Protein AF-A0A0N7LVC6-F1 (afdb_monomer_lite)

Radius of gyration: 15.56 Å; chains: 1; bounding box: 38×40×44 Å

Secondary structure (DSSP, 8-state):
-EEEE-HHHHHT-HHHHHHHHHHHTSPPP--TTS-PEEEEEE-TTS-EEEEEEEEE-TTSTTEEEEEEEEE-SS--TTHHHHHHHHHHHHHHHHT--EEEEE--HHHHHHHHHTT---EEE--TTSPPEEEE---HHHHHHHHHHHT--HHHHHHHHHHHSTTTTS-TT-TTHHHH----

Organism: Thalassovita gelatinovora (NCBI:txid53501)

Sequence (180 aa):
MLRYLSTEQLHRSPYLRDSMEQDTGAPLDPRGGDDPLYLLWQRGDGRHGGSMRFLPLSGCLPVWQCSRFCLSPDPDPLVAAALFLGAAEIFDRFRLHHFRCCCDARFTRLCIGIGARPHLQTCKGATDTASLVPNATVKARAARLARLTLGQSAMWFERAFPGCSDRKETQIHMFTKQRP

pLDDT: mean 80.71, std 17.28, range [29.03, 97.69]

Foldseek 3Di:
DKAKDWPVRVVVLVQAQVLLCVQLVHHDDPDPDFTKIKIFDQDPVRYTQWIKIWTCDPPDPPEIAIESTTGGPDHDQLRLLVSQLLVLVCCVLSVRAWYKYQDDPVNVVSCVVLVWDWPWDDDVPGGTITITDDDPSSNVSSCVSNVHDNVVSVVNVCVNVPPSPDDPPCDVVVGVDDDD

Structure (mmCIF,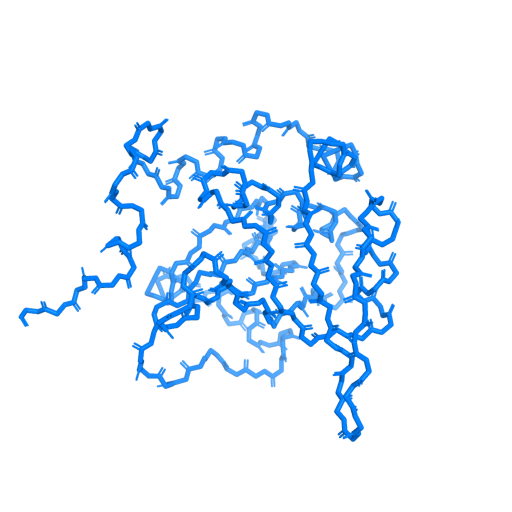 N/CA/C/O backbone):
data_AF-A0A0N7LVC6-F1
#
_entry.id   AF-A0A0N7LVC6-F1
#
loop_
_atom_site.group_PDB
_atom_site.id
_atom_site.type_symbol
_atom_site.label_atom_id
_atom_site.label_alt_id
_atom_site.label_comp_id
_atom_site.label_asym_id
_atom_site.label_entity_id
_atom_site.label_seq_id
_atom_site.pdbx_PDB_ins_code
_atom_site.Cartn_x
_atom_site.Cartn_y
_atom_site.Cartn_z
_atom_site.occupancy
_atom_site.B_iso_or_equiv
_atom_site.auth_seq_id
_atom_site.auth_comp_id
_atom_site.auth_asym_id
_atom_site.auth_atom_id
_atom_site.pdbx_PDB_model_num
ATOM 1 N N . MET A 1 1 ? 2.211 -10.132 1.151 1.00 94.81 1 MET A N 1
ATOM 2 C CA . MET A 1 1 ? 0.768 -9.964 1.442 1.00 94.81 1 MET A CA 1
ATOM 3 C C . MET A 1 1 ? 0.475 -8.528 1.830 1.00 94.81 1 MET A C 1
ATOM 5 O O . MET A 1 1 ? 1.363 -7.876 2.374 1.00 94.81 1 MET A O 1
ATOM 9 N N . LEU A 1 2 ? -0.753 -8.056 1.594 1.00 97.06 2 LEU A N 1
ATOM 10 C CA . LEU A 1 2 ? -1.165 -6.730 2.055 1.00 97.06 2 LEU A CA 1
ATOM 11 C C . LEU A 1 2 ? -1.412 -6.714 3.568 1.00 97.06 2 LEU A C 1
ATOM 13 O O . LEU A 1 2 ? -1.945 -7.664 4.151 1.00 97.06 2 LEU A O 1
ATOM 17 N N . ARG A 1 3 ? -1.009 -5.612 4.194 1.00 96.75 3 ARG A N 1
ATOM 18 C CA . ARG A 1 3 ? -1.259 -5.277 5.593 1.00 96.75 3 ARG A CA 1
ATOM 19 C C . ARG A 1 3 ? -1.773 -3.844 5.662 1.00 96.75 3 ARG A C 1
ATOM 21 O O . ARG A 1 3 ? -1.247 -2.971 4.983 1.00 96.75 3 ARG A O 1
ATOM 28 N N . TYR A 1 4 ? -2.771 -3.636 6.506 1.00 94.62 4 TYR A N 1
ATOM 29 C CA . TYR A 1 4 ? -3.315 -2.333 6.859 1.00 94.62 4 TYR A CA 1
ATOM 30 C C . TYR A 1 4 ? -3.043 -2.167 8.349 1.00 94.62 4 TYR A C 1
ATOM 32 O O . TYR A 1 4 ? -3.525 -2.989 9.127 1.00 94.62 4 TYR A O 1
ATOM 40 N N . LEU A 1 5 ? -2.190 -1.219 8.728 1.00 91.62 5 LEU A N 1
ATOM 41 C CA . LEU A 1 5 ? -1.720 -1.069 10.105 1.00 91.62 5 LEU A CA 1
ATOM 42 C C . LEU A 1 5 ? -1.823 0.387 10.550 1.00 91.62 5 LEU A C 1
ATOM 44 O O . LEU A 1 5 ? -1.420 1.281 9.808 1.00 91.62 5 LEU A O 1
ATOM 48 N N . SER A 1 6 ? -2.311 0.611 11.768 1.00 87.56 6 SER A N 1
ATOM 49 C CA . SER A 1 6 ? -2.079 1.876 12.471 1.00 87.56 6 SER A CA 1
ATOM 50 C C . SER A 1 6 ? -0.609 2.004 12.874 1.00 87.56 6 SER A C 1
ATOM 52 O O . SER A 1 6 ? 0.150 1.023 12.856 1.00 87.56 6 SER A O 1
ATOM 54 N N . THR A 1 7 ? -0.204 3.203 13.294 1.00 85.38 7 THR A N 1
ATOM 55 C CA . THR A 1 7 ? 1.143 3.435 13.842 1.00 85.38 7 THR A CA 1
ATOM 56 C C . THR A 1 7 ? 1.441 2.474 14.995 1.00 85.38 7 THR A C 1
ATOM 58 O O . THR A 1 7 ? 2.486 1.823 15.016 1.00 85.38 7 THR A O 1
ATOM 61 N N . GLU A 1 8 ? 0.492 2.301 15.918 1.00 85.19 8 GLU A N 1
ATOM 62 C CA . GLU A 1 8 ? 0.643 1.402 17.065 1.00 85.19 8 GLU A CA 1
ATOM 63 C C . GLU A 1 8 ? 0.837 -0.063 16.637 1.00 85.19 8 GLU A C 1
ATOM 65 O O . GLU A 1 8 ? 1.739 -0.753 17.118 1.00 85.19 8 GLU A O 1
ATOM 70 N N . GLN A 1 9 ? 0.025 -0.553 15.697 1.00 89.19 9 GLN A N 1
ATOM 71 C CA . GLN A 1 9 ? 0.137 -1.929 15.204 1.00 89.19 9 GLN A CA 1
ATOM 72 C C . GLN A 1 9 ? 1.461 -2.175 14.472 1.00 89.19 9 GLN A C 1
ATOM 74 O O . GLN A 1 9 ? 2.024 -3.272 14.556 1.00 89.19 9 GLN A O 1
ATOM 79 N N . LEU A 1 10 ? 1.973 -1.162 13.771 1.00 89.88 10 LEU A N 1
ATOM 80 C CA . LEU A 1 10 ? 3.270 -1.228 13.113 1.00 89.88 10 LEU A CA 1
ATOM 81 C C . LEU A 1 10 ? 4.420 -1.244 14.134 1.00 89.88 10 LEU A C 1
ATOM 83 O O . LEU A 1 10 ? 5.346 -2.038 13.976 1.00 89.88 10 LEU A O 1
ATOM 87 N N . HIS A 1 11 ? 4.326 -0.484 15.232 1.00 88.88 11 HIS A N 1
ATOM 88 C CA . HIS A 1 11 ? 5.284 -0.554 16.347 1.00 88.88 11 HIS A CA 1
ATOM 89 C C . HIS A 1 11 ? 5.349 -1.934 17.010 1.00 88.88 11 HIS A C 1
ATOM 91 O O . HIS A 1 11 ? 6.424 -2.365 17.424 1.00 88.88 11 HIS A O 1
ATOM 97 N N . ARG A 1 12 ? 4.231 -2.668 17.055 1.00 91.38 12 ARG A N 1
ATOM 98 C CA . ARG A 1 12 ? 4.195 -4.064 17.534 1.00 91.38 12 ARG A CA 1
ATOM 99 C C . ARG A 1 12 ? 4.863 -5.058 16.570 1.00 91.38 12 ARG A C 1
ATOM 101 O O . ARG A 1 12 ? 5.004 -6.229 16.906 1.00 91.38 12 ARG A O 1
ATOM 108 N N . SER A 1 13 ? 5.273 -4.609 15.382 1.00 92.69 13 SER A N 1
ATOM 109 C CA . SER A 1 13 ? 5.940 -5.410 14.348 1.00 92.69 13 SER A CA 1
ATOM 110 C C . SER A 1 13 ? 7.323 -4.821 14.008 1.00 92.69 13 SER A C 1
ATOM 112 O O . SER A 1 13 ? 7.527 -4.379 12.874 1.00 92.69 13 SER A O 1
ATOM 114 N N . PRO A 1 14 ? 8.286 -4.808 14.955 1.00 92.25 14 PRO A N 1
ATOM 115 C CA . PRO A 1 14 ? 9.532 -4.045 14.827 1.00 92.25 14 PRO A CA 1
ATOM 116 C C . PRO A 1 14 ? 10.3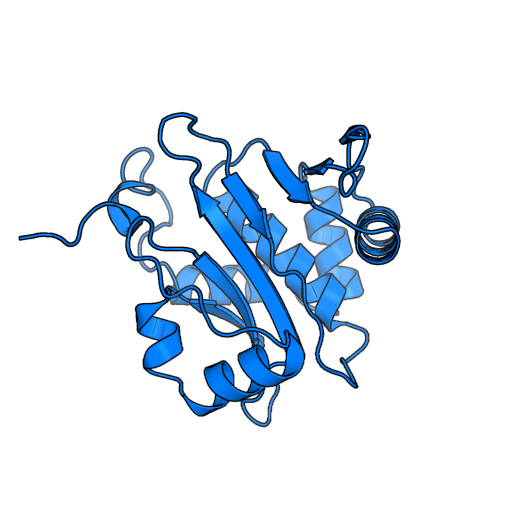40 -4.433 13.588 1.00 92.25 14 PRO A C 1
ATOM 118 O O . PRO A 1 14 ? 10.782 -3.563 12.856 1.00 92.25 14 PRO A O 1
ATOM 121 N N . TYR A 1 15 ? 10.418 -5.724 13.257 1.00 94.50 15 TYR A N 1
ATOM 122 C CA . TYR A 1 15 ? 11.143 -6.179 12.068 1.00 94.50 15 TYR A CA 1
ATOM 123 C C . TYR A 1 15 ? 10.605 -5.581 10.753 1.00 94.50 15 TYR A C 1
ATOM 125 O O . TYR A 1 15 ? 11.371 -5.139 9.897 1.00 94.50 15 TYR A O 1
ATOM 133 N N . LEU A 1 16 ? 9.277 -5.524 10.603 1.00 95.25 16 LEU A N 1
ATOM 134 C CA . LEU A 1 16 ? 8.634 -4.924 9.433 1.00 95.25 16 LEU A CA 1
ATOM 135 C C . LEU A 1 16 ? 8.834 -3.405 9.426 1.00 95.25 16 LEU A C 1
ATOM 137 O O . LEU A 1 16 ? 9.216 -2.849 8.397 1.00 95.25 16 LEU A O 1
ATOM 141 N N . ARG A 1 17 ? 8.603 -2.754 10.572 1.00 94.00 17 ARG A N 1
ATOM 142 C CA . ARG A 1 17 ? 8.795 -1.311 10.746 1.00 94.00 17 ARG A CA 1
ATOM 143 C C . ARG A 1 17 ? 10.213 -0.893 10.370 1.00 94.00 17 ARG A C 1
ATOM 145 O O . ARG A 1 17 ? 10.368 -0.032 9.515 1.00 94.00 17 ARG A O 1
ATOM 152 N N . ASP A 1 18 ? 11.216 -1.520 10.971 1.00 94.31 18 ASP A N 1
ATOM 153 C CA . ASP A 1 18 ? 12.618 -1.124 10.829 1.00 94.31 18 ASP A CA 1
ATOM 154 C C . ASP A 1 18 ? 13.070 -1.276 9.372 1.00 94.31 18 ASP A C 1
ATOM 156 O O . ASP A 1 18 ? 13.701 -0.380 8.816 1.00 94.31 18 ASP A O 1
ATOM 160 N N . SER A 1 19 ? 12.653 -2.360 8.703 1.00 95.56 19 SER A N 1
ATOM 161 C CA . SER A 1 19 ? 12.920 -2.533 7.269 1.00 95.56 19 SER A CA 1
ATOM 162 C C . SER A 1 19 ? 12.245 -1.463 6.400 1.00 95.56 19 SER A C 1
ATOM 164 O O . SER A 1 19 ? 12.840 -0.991 5.438 1.00 95.56 19 SER A O 1
ATOM 166 N N . MET A 1 20 ? 11.032 -1.022 6.748 1.00 94.56 20 MET A N 1
ATOM 167 C CA . MET A 1 20 ? 10.364 0.067 6.033 1.00 94.56 20 MET A CA 1
ATOM 168 C C . MET A 1 20 ? 11.050 1.416 6.276 1.00 94.56 20 MET A C 1
ATOM 170 O O . MET A 1 20 ? 11.202 2.201 5.343 1.00 94.56 20 MET A O 1
ATOM 174 N N . GLU A 1 21 ? 11.441 1.724 7.511 1.00 92.81 21 GLU A N 1
ATOM 175 C CA . GLU A 1 21 ? 12.144 2.971 7.835 1.00 92.81 21 GLU A CA 1
ATOM 176 C C . GLU A 1 21 ? 13.489 3.049 7.111 1.00 92.81 21 GLU A C 1
ATOM 178 O O . GLU A 1 21 ? 13.818 4.091 6.543 1.00 92.81 21 GLU A O 1
ATOM 183 N N . GLN A 1 22 ? 14.210 1.927 7.041 1.00 93.25 22 GLN A N 1
ATOM 184 C CA . GLN A 1 22 ? 15.426 1.805 6.245 1.00 93.25 22 GLN A CA 1
ATOM 185 C C . GLN A 1 22 ? 15.162 2.086 4.758 1.00 93.25 22 GLN A C 1
ATOM 187 O O . GLN A 1 22 ? 15.866 2.896 4.158 1.00 93.25 22 GLN A O 1
ATOM 192 N N . ASP A 1 23 ? 14.137 1.462 4.170 1.00 93.12 23 ASP A N 1
ATOM 193 C CA . ASP A 1 23 ? 13.813 1.624 2.747 1.00 93.12 23 ASP A CA 1
ATOM 194 C C . ASP A 1 23 ? 13.310 3.037 2.409 1.00 93.12 23 ASP A C 1
ATOM 196 O O . ASP A 1 23 ? 13.598 3.583 1.343 1.00 93.12 23 ASP A O 1
ATOM 200 N N . THR A 1 24 ? 12.543 3.645 3.316 1.00 86.31 24 THR A N 1
ATOM 201 C CA . THR A 1 24 ? 12.007 5.005 3.147 1.00 86.31 24 THR A CA 1
ATOM 202 C C . THR A 1 24 ? 13.034 6.092 3.454 1.00 86.31 24 THR A C 1
ATOM 204 O O . THR A 1 24 ? 12.815 7.243 3.073 1.00 86.31 24 THR A O 1
ATOM 207 N N . GLY A 1 25 ? 14.125 5.756 4.150 1.00 84.38 25 GLY A N 1
ATOM 208 C CA . GLY A 1 25 ? 15.168 6.691 4.569 1.00 84.38 25 GLY A CA 1
ATOM 209 C C . GLY A 1 25 ? 14.710 7.719 5.608 1.00 84.38 25 GLY A C 1
ATOM 210 O O . GLY A 1 25 ? 15.385 8.727 5.806 1.00 84.38 25 GLY A O 1
ATOM 211 N N . ALA A 1 26 ? 13.556 7.515 6.247 1.00 77.44 26 ALA A N 1
ATOM 212 C CA . ALA A 1 26 ? 13.034 8.437 7.246 1.00 77.44 26 ALA A CA 1
ATOM 213 C C . ALA A 1 26 ? 12.164 7.700 8.268 1.00 77.44 26 ALA A C 1
ATOM 215 O O . ALA A 1 26 ? 11.291 6.928 7.858 1.00 77.44 26 ALA A O 1
ATOM 216 N N . PRO A 1 27 ? 12.321 7.997 9.572 1.00 79.25 27 PRO A N 1
ATOM 217 C CA . PRO A 1 27 ? 11.552 7.337 10.613 1.00 79.25 27 PRO A CA 1
ATOM 218 C C . PRO A 1 27 ? 10.050 7.563 10.423 1.00 79.25 27 PRO A C 1
ATOM 220 O O . PRO A 1 27 ? 9.606 8.513 9.747 1.00 79.25 27 PRO A O 1
ATOM 223 N N . LEU A 1 28 ? 9.270 6.678 11.041 1.00 74.94 28 LEU A N 1
ATOM 224 C CA . LEU A 1 28 ? 7.860 6.921 11.288 1.00 74.94 28 LEU A CA 1
ATOM 225 C C . LEU A 1 28 ? 7.687 8.279 11.976 1.00 74.94 28 LEU A C 1
ATOM 227 O O . LEU A 1 28 ? 8.511 8.701 12.784 1.00 74.94 28 LEU A O 1
ATOM 231 N N . ASP A 1 29 ? 6.642 8.998 11.580 1.00 67.00 29 ASP A N 1
ATOM 232 C CA . ASP A 1 29 ? 6.428 10.380 11.995 1.00 67.00 29 ASP A CA 1
ATOM 233 C C . ASP A 1 29 ? 6.296 10.465 13.527 1.00 67.00 29 ASP A C 1
ATOM 235 O O . ASP A 1 29 ? 5.385 9.848 14.080 1.00 67.00 29 ASP A O 1
ATOM 239 N N . PRO A 1 30 ? 7.171 11.204 14.233 1.00 51.69 30 PRO A N 1
ATOM 240 C CA . PRO A 1 30 ? 7.097 11.326 15.687 1.00 51.69 30 PRO A CA 1
ATOM 241 C C . PRO A 1 30 ? 5.986 12.280 16.149 1.00 51.69 30 PRO A C 1
ATOM 243 O O . PRO A 1 30 ? 5.751 12.413 17.351 1.00 51.69 30 PRO A O 1
ATOM 246 N N . ARG A 1 31 ? 5.318 12.998 15.233 1.00 45.78 31 ARG A N 1
ATOM 247 C CA . ARG A 1 31 ? 4.307 13.993 15.606 1.00 45.78 31 ARG A CA 1
ATOM 248 C C . ARG A 1 31 ? 2.968 13.319 15.884 1.00 45.78 31 ARG A C 1
ATOM 250 O O . ARG A 1 31 ? 2.194 13.035 14.976 1.00 45.78 31 ARG A O 1
ATOM 257 N N . GLY A 1 32 ? 2.699 13.117 17.171 1.00 51.31 32 GLY A N 1
ATOM 258 C CA . GLY A 1 32 ? 1.373 12.794 17.684 1.00 51.31 32 GLY A CA 1
ATOM 259 C C . GLY A 1 32 ? 0.377 13.895 17.322 1.00 51.31 32 GLY A C 1
ATOM 260 O O . GLY A 1 32 ? 0.547 15.052 17.704 1.00 51.31 32 GLY A O 1
ATOM 261 N N . GLY A 1 33 ? -0.651 13.536 16.564 1.00 59.44 33 GLY A N 1
ATOM 262 C CA . GLY A 1 33 ? -1.721 14.449 16.172 1.00 59.44 33 GLY A CA 1
ATOM 263 C C . GLY A 1 33 ? -2.863 13.697 15.508 1.00 59.44 33 GLY A C 1
ATOM 264 O O . GLY A 1 33 ? -3.981 13.744 16.010 1.00 59.44 33 GLY A O 1
ATOM 265 N N . ASP A 1 34 ? -2.536 12.914 14.477 1.00 63.59 34 ASP A N 1
ATOM 266 C CA . ASP A 1 34 ? -3.476 12.095 13.708 1.00 63.59 34 ASP A CA 1
ATOM 267 C C . ASP A 1 34 ? -2.951 10.644 13.623 1.00 63.59 34 ASP A C 1
ATOM 269 O O . ASP A 1 34 ? -1.739 10.446 13.543 1.00 63.59 34 ASP A O 1
ATOM 273 N N . ASP A 1 35 ? -3.828 9.632 13.664 1.00 73.75 35 ASP A N 1
ATOM 274 C CA . ASP A 1 35 ? -3.463 8.206 13.537 1.00 73.75 35 ASP A CA 1
ATOM 275 C C . ASP A 1 35 ? -3.470 7.785 12.051 1.00 73.75 35 ASP A C 1
ATOM 277 O O . ASP A 1 35 ? -4.543 7.546 11.485 1.00 73.75 35 ASP A O 1
ATOM 281 N N . PRO A 1 36 ? -2.311 7.755 11.358 1.00 84.75 36 PRO A N 1
ATOM 282 C CA . PRO A 1 36 ? -2.257 7.374 9.955 1.00 84.75 36 PRO A CA 1
ATOM 283 C C . PRO A 1 36 ? -2.537 5.884 9.755 1.00 84.75 36 PRO A C 1
ATOM 285 O O . PRO A 1 36 ? -2.097 5.020 10.514 1.00 84.75 36 PRO A O 1
ATOM 288 N N . LEU A 1 37 ? -3.150 5.581 8.616 1.00 89.00 37 LEU A N 1
ATOM 289 C CA . LEU A 1 37 ? -3.257 4.230 8.100 1.00 89.00 37 LEU A CA 1
ATOM 290 C C . LEU A 1 37 ? -2.080 3.918 7.169 1.00 89.00 37 LEU A C 1
ATOM 292 O O . LEU A 1 37 ? -1.930 4.523 6.105 1.00 89.00 37 LEU A O 1
ATOM 296 N N . TYR A 1 38 ? -1.279 2.921 7.525 1.00 92.69 38 TYR A N 1
ATOM 297 C CA . TYR A 1 38 ? -0.246 2.365 6.658 1.00 92.69 38 TYR A CA 1
ATOM 298 C C . TYR A 1 38 ? -0.794 1.192 5.853 1.00 92.69 38 TYR A C 1
ATOM 300 O O . TYR A 1 38 ? -1.250 0.195 6.411 1.00 92.69 38 TYR A O 1
ATOM 308 N N . LEU A 1 39 ? -0.693 1.289 4.530 1.00 95.94 39 LEU A N 1
ATOM 309 C CA . LEU A 1 39 ? -0.879 0.178 3.608 1.00 95.94 39 LEU A CA 1
ATOM 310 C C . LEU A 1 39 ? 0.491 -0.358 3.210 1.00 95.94 39 LEU A C 1
ATOM 312 O O . LEU A 1 39 ? 1.290 0.364 2.624 1.00 95.94 39 LEU A O 1
ATOM 316 N N . LEU A 1 40 ? 0.757 -1.624 3.505 1.00 96.19 40 LEU A N 1
ATOM 317 C CA . LEU A 1 40 ? 2.069 -2.239 3.341 1.00 96.19 40 LEU A CA 1
ATOM 318 C C . LEU A 1 40 ? 1.966 -3.538 2.552 1.00 96.19 40 LEU A C 1
ATOM 320 O O . LEU A 1 40 ? 1.032 -4.320 2.733 1.00 96.19 40 LEU A O 1
ATOM 324 N N . TRP A 1 41 ? 2.988 -3.824 1.756 1.00 97.69 41 TRP A N 1
ATOM 325 C CA . TRP A 1 41 ? 3.292 -5.172 1.313 1.00 97.69 41 TRP A CA 1
ATOM 326 C C . TRP A 1 41 ? 4.364 -5.771 2.218 1.00 97.69 41 TRP A C 1
ATOM 328 O O . TRP A 1 41 ? 5.523 -5.358 2.185 1.00 97.69 41 TRP A O 1
ATOM 338 N N . GLN A 1 42 ? 3.976 -6.775 3.001 1.00 96.94 42 GLN A N 1
ATOM 339 C CA . GLN A 1 42 ? 4.908 -7.587 3.775 1.00 96.94 42 GLN A CA 1
ATOM 340 C C . GLN A 1 42 ? 5.349 -8.794 2.942 1.00 96.94 42 GLN A C 1
ATOM 342 O O . GLN A 1 42 ? 4.510 -9.575 2.474 1.00 96.94 42 GLN A O 1
ATOM 347 N N . ARG A 1 43 ? 6.657 -8.939 2.747 1.00 95.94 43 ARG A N 1
ATOM 348 C CA . ARG A 1 43 ? 7.294 -10.061 2.049 1.00 95.94 43 ARG A CA 1
ATOM 349 C C . ARG A 1 43 ? 7.195 -11.351 2.873 1.00 95.94 43 ARG A C 1
ATOM 351 O O . ARG A 1 43 ? 6.847 -11.324 4.052 1.00 95.94 43 ARG A O 1
ATOM 358 N N . GLY A 1 44 ? 7.480 -12.493 2.242 1.00 93.94 44 GLY A N 1
ATOM 359 C CA . GLY A 1 44 ? 7.435 -13.805 2.904 1.00 93.94 44 GLY A CA 1
ATOM 360 C C . GLY A 1 44 ? 8.463 -13.968 4.030 1.00 93.94 44 GLY A C 1
ATOM 361 O O . GLY A 1 44 ? 8.209 -14.697 4.979 1.00 93.94 44 GLY A O 1
ATOM 362 N N . ASP A 1 45 ? 9.574 -13.233 3.960 1.00 94.25 45 ASP A N 1
ATOM 363 C CA . ASP A 1 45 ? 10.601 -13.145 5.007 1.00 94.25 45 ASP A CA 1
ATOM 364 C C . ASP A 1 45 ? 10.214 -12.195 6.157 1.00 94.25 45 ASP A C 1
ATOM 366 O O . ASP A 1 45 ? 10.971 -12.025 7.108 1.00 94.25 45 ASP A O 1
ATOM 370 N N . GLY A 1 46 ? 9.044 -11.556 6.077 1.00 94.81 46 GLY A N 1
ATOM 371 C CA . GLY A 1 46 ? 8.546 -10.611 7.067 1.00 94.81 46 GLY A CA 1
ATOM 372 C C . GLY A 1 46 ? 8.975 -9.158 6.852 1.00 94.81 46 GLY A C 1
ATOM 373 O O . GLY A 1 46 ? 8.454 -8.298 7.566 1.00 94.81 46 GLY A O 1
ATOM 374 N N . ARG A 1 47 ? 9.847 -8.866 5.877 1.00 95.81 47 ARG A N 1
ATOM 375 C CA . ARG A 1 47 ? 10.330 -7.509 5.576 1.00 95.81 47 ARG A CA 1
ATOM 376 C C . ARG A 1 47 ? 9.325 -6.689 4.775 1.00 95.81 47 ARG A C 1
ATOM 378 O O . ARG A 1 47 ? 8.386 -7.206 4.162 1.00 95.81 47 ARG A O 1
ATOM 385 N N . HIS A 1 48 ? 9.561 -5.388 4.743 1.00 96.81 48 HIS A N 1
ATOM 386 C CA . HIS A 1 48 ? 8.904 -4.461 3.841 1.00 96.81 48 HIS A CA 1
ATOM 387 C C . HIS A 1 48 ? 9.251 -4.782 2.376 1.00 96.81 48 HIS A C 1
ATOM 389 O O . HIS A 1 48 ? 10.398 -5.061 2.032 1.00 96.81 48 HIS A O 1
ATOM 395 N N . GLY A 1 49 ? 8.237 -4.789 1.508 1.00 96.62 49 GLY A N 1
ATOM 396 C CA . GLY A 1 49 ? 8.414 -4.773 0.051 1.00 96.62 49 GLY A CA 1
ATOM 397 C C . GLY A 1 49 ? 7.888 -3.493 -0.600 1.00 96.62 49 GLY A C 1
ATOM 398 O O . GLY A 1 49 ? 8.289 -3.142 -1.708 1.00 96.62 49 GLY A O 1
ATOM 399 N N . GLY A 1 50 ? 6.990 -2.784 0.081 1.00 96.25 50 GLY A N 1
ATOM 400 C CA . GLY A 1 50 ? 6.461 -1.501 -0.357 1.00 96.25 50 GLY A CA 1
ATOM 401 C C . GLY A 1 50 ? 5.375 -0.967 0.574 1.00 96.25 50 GLY A C 1
ATOM 402 O O . GLY A 1 50 ? 4.777 -1.733 1.333 1.00 96.25 50 GLY A O 1
ATOM 403 N N . SER A 1 51 ? 5.124 0.338 0.525 1.00 95.19 51 SER A N 1
ATOM 404 C CA . SER A 1 51 ? 4.199 1.027 1.425 1.00 95.19 51 SER A CA 1
ATOM 405 C C . SER A 1 51 ? 3.537 2.252 0.801 1.00 95.19 51 SER A C 1
ATOM 407 O O . SER A 1 51 ? 4.021 2.821 -0.176 1.00 95.19 51 SER A O 1
ATOM 409 N N . MET A 1 52 ? 2.403 2.635 1.386 1.00 93.00 52 MET A N 1
ATOM 410 C CA . MET A 1 52 ? 1.715 3.918 1.250 1.00 93.00 52 MET A CA 1
ATOM 411 C C . MET A 1 52 ? 1.181 4.326 2.628 1.00 93.00 52 MET A C 1
ATOM 413 O O . MET A 1 52 ? 0.765 3.472 3.414 1.00 93.00 52 MET A O 1
ATOM 417 N N . ARG A 1 53 ? 1.148 5.628 2.914 1.00 89.94 53 ARG A N 1
ATOM 418 C CA . ARG A 1 53 ? 0.556 6.196 4.131 1.00 89.94 53 ARG A CA 1
ATOM 419 C C . ARG A 1 53 ? -0.666 7.025 3.770 1.00 89.94 53 ARG A C 1
ATOM 421 O O . ARG A 1 53 ? -0.572 7.902 2.917 1.00 89.94 53 ARG A O 1
ATOM 428 N N . PHE A 1 54 ? -1.769 6.789 4.461 1.00 87.31 54 PHE A N 1
ATOM 429 C CA . PHE A 1 54 ? -3.044 7.468 4.286 1.00 87.31 54 PHE A CA 1
ATOM 430 C C . PHE A 1 54 ? -3.409 8.205 5.579 1.00 87.31 54 PHE A C 1
ATOM 432 O O . PHE A 1 54 ? -3.399 7.607 6.651 1.00 87.31 54 PHE A O 1
ATOM 439 N N . LEU A 1 55 ? -3.713 9.498 5.484 1.00 83.62 55 LEU A N 1
ATOM 440 C CA . LEU A 1 55 ? -4.094 10.339 6.620 1.00 83.62 55 LEU A CA 1
ATOM 441 C C . LEU A 1 55 ? -5.431 11.030 6.319 1.00 83.62 55 LEU A C 1
ATOM 443 O O . LEU A 1 55 ? -5.533 11.668 5.266 1.00 83.62 55 LEU A O 1
ATOM 447 N N . PRO A 1 56 ? -6.453 10.941 7.186 1.00 75.12 56 PRO A N 1
ATOM 448 C CA . PRO A 1 56 ? -7.647 11.764 7.032 1.00 75.12 56 PRO A CA 1
ATOM 449 C C . PRO A 1 56 ? -7.265 13.246 7.148 1.00 75.12 56 PRO A C 1
ATOM 451 O O . PRO A 1 56 ? -6.551 13.635 8.067 1.00 75.12 56 PRO A O 1
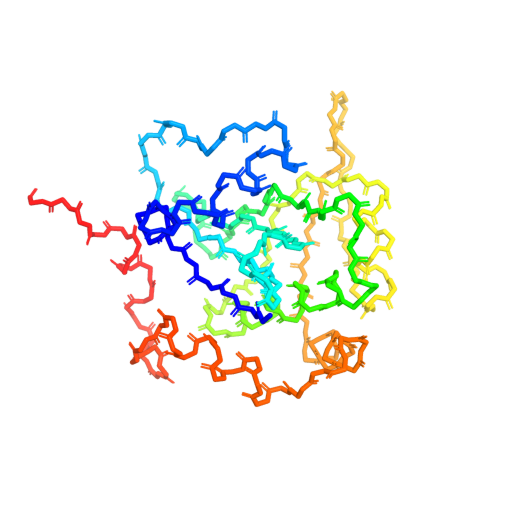ATOM 454 N N . LEU A 1 57 ? -7.724 14.091 6.219 1.00 63.88 57 LEU A N 1
ATOM 455 C CA . LEU A 1 57 ? -7.536 15.535 6.360 1.00 63.88 57 LEU A CA 1
ATOM 456 C C . LEU A 1 57 ? -8.545 16.060 7.385 1.00 63.88 57 LEU A C 1
ATOM 458 O O . LEU A 1 57 ? -9.743 16.149 7.097 1.00 63.88 57 LEU A O 1
ATOM 462 N N . SER A 1 58 ? -8.058 16.393 8.581 1.00 60.53 58 SER A N 1
ATOM 463 C CA . SER A 1 58 ? -8.854 16.986 9.660 1.00 60.53 58 SER A CA 1
ATOM 464 C C . SER A 1 58 ? -9.705 18.157 9.143 1.00 60.53 58 SER A C 1
ATOM 466 O O . SER A 1 58 ? -9.189 19.100 8.549 1.00 60.53 58 SER A O 1
ATOM 468 N N . GLY A 1 59 ? -11.029 18.067 9.329 1.00 53.38 59 GLY A N 1
ATOM 469 C CA . GLY A 1 59 ? -12.007 19.086 8.911 1.00 53.38 59 GLY A CA 1
ATOM 470 C C . GLY A 1 59 ? -12.487 19.031 7.449 1.00 53.38 59 GLY A C 1
ATOM 471 O O . GLY A 1 59 ? -13.442 19.727 7.120 1.00 53.38 59 GLY A O 1
ATOM 472 N N . CYS A 1 60 ? -11.902 18.186 6.589 1.00 51.97 60 CYS A N 1
ATOM 473 C CA . CYS A 1 60 ? -12.214 18.101 5.150 1.00 51.97 60 CYS A CA 1
ATOM 474 C C . CYS A 1 60 ? -12.587 16.674 4.709 1.00 51.97 60 CYS A C 1
ATOM 476 O O . CYS A 1 60 ? -12.084 16.151 3.711 1.00 51.97 60 CYS A O 1
ATOM 478 N N . LEU A 1 61 ? -13.476 16.016 5.452 1.00 55.28 61 LEU A N 1
ATOM 479 C CA . LEU A 1 61 ? -14.029 14.727 5.033 1.00 55.28 61 LEU A CA 1
ATOM 480 C C . LEU A 1 61 ? -14.846 14.895 3.741 1.00 55.28 61 LEU A C 1
ATOM 482 O O . LEU A 1 61 ? -15.565 15.888 3.622 1.00 55.28 61 LEU A O 1
ATOM 486 N N . PRO A 1 62 ? -14.777 13.954 2.777 1.00 62.66 62 PRO A N 1
ATOM 487 C CA . PRO A 1 62 ? -14.117 12.639 2.791 1.00 62.66 62 PRO A CA 1
ATOM 488 C C . PRO A 1 62 ? -12.771 12.614 2.025 1.00 62.66 62 PRO A C 1
ATOM 490 O O . PRO A 1 62 ? -12.517 11.696 1.241 1.00 62.66 62 PRO A O 1
ATOM 493 N N . VAL A 1 63 ? -11.912 13.627 2.196 1.00 64.81 63 VAL A N 1
ATOM 494 C CA . VAL A 1 63 ? -10.619 13.721 1.494 1.00 64.81 63 VAL A CA 1
ATOM 495 C C . VAL A 1 63 ? -9.478 13.266 2.394 1.00 64.81 63 VAL A C 1
ATOM 497 O O . VAL A 1 63 ? -9.355 13.695 3.540 1.00 64.81 63 VAL A O 1
ATOM 500 N N . TRP A 1 64 ? -8.630 12.385 1.871 1.00 80.31 64 TRP A N 1
ATOM 501 C CA . TRP A 1 64 ? -7.452 11.890 2.583 1.00 80.31 64 TRP A CA 1
ATOM 502 C C . TRP A 1 64 ? -6.171 12.361 1.889 1.00 80.31 64 TRP A C 1
ATOM 504 O O . TRP A 1 64 ? -6.140 12.578 0.677 1.00 80.31 64 TRP A O 1
ATOM 514 N N . GLN A 1 65 ? -5.093 12.519 2.648 1.00 84.06 65 GLN A N 1
ATOM 515 C CA . GLN A 1 65 ? -3.755 12.685 2.100 1.00 84.06 65 GLN A CA 1
ATOM 516 C C . GLN A 1 65 ? -3.105 11.313 1.944 1.00 84.06 65 GLN A C 1
ATOM 518 O O . GLN A 1 65 ? -3.112 10.512 2.876 1.00 84.06 65 GLN A O 1
ATOM 523 N N . CYS A 1 66 ? -2.507 11.056 0.784 1.00 86.12 66 CYS A N 1
ATOM 524 C CA . CYS A 1 66 ? -1.636 9.909 0.571 1.00 86.12 66 CYS A CA 1
ATOM 525 C C . CYS A 1 66 ? -0.184 10.392 0.471 1.00 86.12 66 CYS A C 1
ATOM 527 O O . CYS A 1 66 ? 0.130 11.319 -0.276 1.00 86.12 66 CYS A O 1
ATOM 529 N N . SER A 1 67 ? 0.718 9.780 1.227 1.00 85.81 67 SER A N 1
ATOM 530 C CA . SER A 1 67 ? 2.150 10.078 1.200 1.00 85.81 67 SER A CA 1
ATOM 531 C C . SER A 1 67 ? 2.977 8.808 1.395 1.00 85.81 67 SER A C 1
ATOM 533 O O . SER A 1 67 ? 2.427 7.710 1.479 1.00 85.81 67 SER A O 1
ATOM 535 N N . ARG A 1 68 ? 4.310 8.949 1.439 1.00 85.56 68 ARG A N 1
ATOM 536 C CA . ARG A 1 68 ? 5.251 7.849 1.719 1.00 85.56 68 ARG A CA 1
ATOM 537 C C . ARG A 1 68 ? 5.029 6.622 0.818 1.00 85.56 68 ARG A C 1
ATOM 539 O O . ARG A 1 68 ? 5.115 5.495 1.288 1.00 85.56 68 ARG A O 1
ATOM 546 N N . PHE A 1 69 ? 4.751 6.840 -0.472 1.00 90.25 69 PHE A N 1
ATOM 547 C CA . PHE A 1 69 ? 4.851 5.750 -1.440 1.00 90.25 69 PHE A CA 1
ATOM 548 C C . PHE A 1 69 ? 6.316 5.328 -1.540 1.00 90.25 69 PHE A C 1
ATOM 550 O O . PHE A 1 69 ? 7.162 6.120 -1.955 1.00 90.25 69 PHE A O 1
ATOM 557 N N . CYS A 1 70 ? 6.611 4.098 -1.142 1.00 92.12 70 CYS A N 1
ATOM 558 C CA . CYS A 1 70 ? 7.961 3.555 -1.135 1.00 92.12 70 CYS A CA 1
ATOM 559 C C . CYS A 1 70 ? 7.929 2.095 -1.580 1.00 92.12 70 CYS A C 1
ATOM 561 O O . CYS A 1 70 ? 6.956 1.381 -1.352 1.00 92.12 70 CYS A O 1
ATOM 563 N N . LEU A 1 71 ? 8.997 1.657 -2.234 1.00 94.44 71 LEU A N 1
ATOM 564 C CA . LEU A 1 71 ? 9.237 0.268 -2.602 1.00 94.44 71 LEU A CA 1
ATOM 565 C C . LEU A 1 71 ? 10.595 -0.122 -2.028 1.00 94.44 71 LEU A C 1
ATOM 567 O O . LEU A 1 71 ? 11.493 0.720 -1.994 1.00 94.44 71 LEU A O 1
ATOM 571 N N . SER A 1 72 ? 10.744 -1.376 -1.605 1.00 95.19 72 SER A N 1
ATOM 572 C CA . SER A 1 72 ? 12.048 -1.890 -1.175 1.00 95.19 72 SER A CA 1
ATOM 573 C C . SER A 1 72 ? 13.089 -1.777 -2.304 1.00 95.19 72 SER A C 1
ATOM 575 O O . SER A 1 72 ? 12.687 -1.709 -3.469 1.00 95.19 72 SER A O 1
ATOM 577 N N . PRO A 1 73 ? 14.405 -1.806 -2.012 1.00 93.19 73 PRO A N 1
ATOM 578 C CA . PRO A 1 73 ? 15.464 -1.681 -3.022 1.00 93.19 73 PRO A CA 1
ATOM 579 C C . PRO A 1 73 ? 15.360 -2.681 -4.180 1.00 93.19 73 PRO A C 1
ATOM 581 O O . PRO A 1 73 ? 15.628 -2.326 -5.324 1.00 93.19 73 PRO A O 1
ATOM 584 N N . ASP A 1 74 ? 14.913 -3.902 -3.881 1.00 90.50 74 ASP A N 1
ATOM 585 C CA . ASP A 1 74 ? 14.631 -4.959 -4.856 1.00 90.50 74 ASP A CA 1
ATOM 586 C C . ASP A 1 74 ? 13.173 -5.424 -4.699 1.00 90.50 74 ASP A C 1
ATOM 588 O O . ASP A 1 74 ? 12.889 -6.407 -4.004 1.00 90.50 74 ASP A O 1
ATOM 592 N N . PRO A 1 75 ? 12.201 -4.638 -5.196 1.00 88.44 75 PRO A N 1
ATOM 593 C CA . PRO A 1 75 ? 10.799 -4.951 -5.016 1.00 88.44 75 PRO A CA 1
ATOM 594 C C . PRO A 1 75 ? 10.376 -6.002 -6.039 1.00 88.44 75 PRO A C 1
ATOM 596 O O . PRO A 1 75 ? 10.681 -5.889 -7.227 1.00 88.44 75 PRO A O 1
ATOM 599 N N . ASP A 1 76 ? 9.576 -6.975 -5.602 1.00 92.12 76 ASP A N 1
ATOM 600 C CA . ASP A 1 76 ? 8.864 -7.834 -6.546 1.00 92.12 76 ASP A CA 1
ATOM 601 C C . ASP A 1 76 ? 8.042 -6.932 -7.505 1.00 92.12 76 ASP A C 1
ATOM 603 O O . ASP A 1 76 ? 7.346 -6.017 -7.036 1.00 92.12 76 ASP A O 1
ATOM 607 N N . PRO A 1 77 ? 8.115 -7.138 -8.839 1.00 90.06 77 PRO A N 1
ATOM 608 C CA . PRO A 1 77 ? 7.444 -6.290 -9.829 1.00 90.06 77 PRO A CA 1
ATOM 609 C C . PRO A 1 77 ? 5.940 -6.102 -9.586 1.00 90.06 77 PRO A C 1
ATOM 611 O O . PRO A 1 77 ? 5.346 -5.123 -10.044 1.00 90.06 77 PRO A O 1
ATOM 614 N N . LEU A 1 78 ? 5.314 -7.033 -8.864 1.00 94.38 78 LEU A N 1
ATOM 615 C CA . LEU A 1 78 ? 3.887 -7.044 -8.567 1.00 94.38 78 LEU A CA 1
ATOM 616 C C . LEU A 1 78 ? 3.514 -6.129 -7.389 1.00 94.38 78 LEU A C 1
ATOM 618 O O . LEU A 1 78 ? 2.343 -5.768 -7.248 1.00 94.38 78 LEU A O 1
ATOM 622 N N . VAL A 1 79 ? 4.477 -5.720 -6.552 1.00 95.69 79 VAL A N 1
ATOM 623 C CA . VAL A 1 79 ? 4.208 -5.005 -5.289 1.00 95.69 79 VAL A CA 1
ATOM 624 C C . VAL A 1 79 ? 3.504 -3.682 -5.520 1.00 95.69 79 VAL A C 1
ATOM 626 O O . VAL A 1 79 ? 2.528 -3.387 -4.835 1.00 95.69 79 VAL A O 1
ATOM 629 N N . ALA A 1 80 ? 3.944 -2.896 -6.504 1.00 93.94 80 ALA A N 1
ATOM 630 C CA . ALA A 1 80 ? 3.286 -1.633 -6.815 1.00 93.94 80 ALA A CA 1
ATOM 631 C C . ALA A 1 80 ? 1.802 -1.859 -7.142 1.00 93.94 80 ALA A C 1
ATOM 633 O O . ALA A 1 80 ? 0.935 -1.231 -6.538 1.00 93.94 80 ALA A O 1
ATOM 634 N N . ALA A 1 81 ? 1.499 -2.808 -8.033 1.00 94.94 81 ALA A N 1
ATOM 635 C CA . ALA A 1 81 ? 0.125 -3.148 -8.386 1.00 94.94 81 ALA A CA 1
ATOM 636 C C . ALA A 1 81 ? -0.680 -3.646 -7.174 1.00 94.94 81 ALA A C 1
ATOM 638 O O . ALA A 1 81 ? -1.843 -3.271 -7.024 1.00 94.94 81 ALA A O 1
ATOM 639 N N . ALA A 1 82 ? -0.064 -4.425 -6.280 1.00 96.69 82 ALA A N 1
ATOM 640 C CA . ALA A 1 82 ? -0.700 -4.876 -5.046 1.00 96.69 82 ALA A CA 1
ATOM 641 C C . ALA A 1 82 ? -1.030 -3.705 -4.105 1.00 96.69 82 ALA A C 1
ATOM 643 O O . ALA A 1 82 ? -2.129 -3.658 -3.557 1.00 96.69 82 ALA A O 1
ATOM 644 N N . LEU A 1 83 ? -0.130 -2.728 -3.950 1.00 95.75 83 LEU A N 1
ATOM 645 C CA . LEU A 1 83 ? -0.398 -1.522 -3.159 1.00 95.75 83 LEU A CA 1
ATOM 646 C C . LEU A 1 83 ? -1.540 -0.700 -3.767 1.00 95.75 83 LEU A C 1
ATOM 648 O O . LEU A 1 83 ? -2.416 -0.244 -3.042 1.00 95.75 83 LEU A O 1
ATOM 652 N N . PHE A 1 84 ? -1.599 -0.562 -5.092 1.00 93.25 84 PHE A N 1
ATOM 653 C CA . PHE A 1 84 ? -2.724 0.113 -5.747 1.00 93.25 84 PHE A CA 1
ATOM 654 C C . PHE A 1 84 ? -4.047 -0.648 -5.603 1.00 93.25 84 PHE A C 1
ATOM 656 O O . PHE A 1 84 ? -5.089 -0.014 -5.447 1.00 93.25 84 PHE A O 1
ATOM 663 N N . LEU A 1 85 ? -4.023 -1.985 -5.609 1.00 95.69 85 LEU A N 1
ATOM 664 C CA . LEU A 1 85 ? -5.196 -2.799 -5.285 1.00 95.69 85 LEU A CA 1
ATOM 665 C C . LEU A 1 85 ? -5.661 -2.528 -3.851 1.00 95.69 85 LEU A C 1
ATOM 667 O O . LEU A 1 85 ? -6.839 -2.256 -3.629 1.00 95.69 85 LEU A O 1
ATOM 671 N N . GLY A 1 86 ? -4.733 -2.545 -2.893 1.00 94.75 86 GLY A N 1
ATOM 672 C CA . GLY A 1 86 ? -5.049 -2.275 -1.497 1.00 94.75 86 GLY A CA 1
ATOM 673 C C . GLY A 1 86 ? -5.563 -0.854 -1.269 1.00 94.75 86 GLY A C 1
ATOM 674 O O . GLY A 1 86 ? -6.489 -0.665 -0.484 1.00 94.75 86 GLY A O 1
ATOM 675 N N . ALA A 1 87 ? -5.026 0.129 -1.996 1.00 91.94 87 ALA A N 1
ATOM 676 C CA . ALA A 1 87 ? -5.520 1.499 -1.989 1.00 91.94 87 ALA A CA 1
ATOM 677 C C . ALA A 1 87 ? -6.940 1.562 -2.565 1.00 91.94 87 ALA A C 1
ATOM 679 O O . ALA A 1 87 ? -7.818 2.151 -1.951 1.00 91.94 87 ALA A O 1
ATOM 680 N N . ALA A 1 88 ? -7.214 0.899 -3.690 1.00 90.94 88 ALA A N 1
ATOM 681 C CA . ALA A 1 88 ? -8.565 0.830 -4.242 1.00 90.94 88 ALA A CA 1
ATOM 682 C C . ALA A 1 88 ? -9.568 0.161 -3.279 1.00 90.94 88 ALA A C 1
ATOM 684 O O . ALA A 1 88 ? -10.731 0.553 -3.246 1.00 90.94 88 ALA A O 1
ATOM 685 N N . GLU A 1 89 ? -9.130 -0.806 -2.466 1.00 92.12 89 GLU A N 1
ATOM 686 C CA . GLU A 1 89 ? -9.946 -1.385 -1.389 1.00 92.12 89 GLU A CA 1
ATOM 687 C C . GLU A 1 89 ? -10.299 -0.347 -0.312 1.00 92.12 89 GLU A C 1
ATOM 689 O O . GLU A 1 89 ? -11.462 -0.236 0.056 1.00 92.12 89 GLU A O 1
ATOM 694 N N . ILE A 1 90 ? -9.332 0.464 0.134 1.00 88.62 90 ILE A N 1
ATOM 695 C CA . ILE A 1 90 ? -9.557 1.566 1.092 1.00 88.62 90 ILE A CA 1
ATOM 696 C C . ILE A 1 90 ? -10.616 2.533 0.554 1.00 88.62 90 ILE A C 1
ATOM 698 O O . ILE A 1 90 ? -11.530 2.911 1.281 1.00 88.62 90 ILE A O 1
ATOM 702 N N . PHE A 1 91 ? -10.527 2.906 -0.724 1.00 86.06 91 PHE A N 1
ATOM 703 C CA . PHE A 1 91 ? -11.493 3.815 -1.346 1.00 86.06 91 PHE A CA 1
ATOM 704 C C . PHE A 1 91 ? -12.909 3.265 -1.353 1.00 86.06 91 PHE A C 1
ATOM 706 O O . PHE A 1 91 ? -13.842 3.973 -0.988 1.00 86.06 91 PHE A O 1
ATOM 713 N N . ASP A 1 92 ? -13.051 2.011 -1.770 1.00 85.62 92 ASP A N 1
ATOM 714 C CA . ASP A 1 92 ? -14.334 1.326 -1.871 1.00 85.62 92 ASP A CA 1
ATOM 715 C C . ASP A 1 92 ? -14.984 1.188 -0.484 1.00 85.62 92 ASP A C 1
ATOM 717 O O . ASP A 1 92 ? -16.129 1.583 -0.261 1.00 85.62 92 ASP A O 1
ATOM 721 N N . ARG A 1 93 ? -14.206 0.719 0.497 1.00 86.44 93 ARG A N 1
ATOM 722 C CA . ARG A 1 93 ? -14.699 0.387 1.839 1.00 86.44 93 ARG A CA 1
ATOM 723 C C . ARG A 1 93 ? -14.937 1.609 2.725 1.00 86.44 93 ARG A C 1
ATOM 725 O O . ARG A 1 93 ? -15.888 1.589 3.505 1.00 86.44 93 ARG A O 1
ATOM 732 N N . PHE A 1 94 ? -14.122 2.658 2.591 1.00 81.69 94 PHE A N 1
ATOM 733 C CA . PHE A 1 94 ? -14.287 3.922 3.324 1.00 81.69 94 PHE A CA 1
ATOM 734 C C . PHE A 1 94 ? -15.013 5.012 2.527 1.00 81.69 94 PHE A C 1
ATOM 736 O O . PHE A 1 94 ? -15.143 6.136 3.009 1.00 81.69 94 PHE A O 1
ATOM 743 N N . ARG A 1 95 ? -15.504 4.694 1.319 1.00 80.75 95 ARG A N 1
ATOM 744 C CA . ARG A 1 95 ? -16.254 5.612 0.442 1.00 80.75 95 ARG A CA 1
ATOM 745 C C . ARG A 1 95 ? -15.517 6.929 0.184 1.00 80.75 95 ARG A C 1
ATOM 747 O O . ARG A 1 95 ? -16.101 8.012 0.225 1.00 80.75 95 ARG A O 1
ATOM 754 N N . LEU A 1 96 ? -14.215 6.834 -0.070 1.00 79.56 96 LEU A N 1
ATOM 755 C CA . LEU A 1 96 ? -13.390 8.002 -0.367 1.00 79.56 96 LEU A CA 1
ATOM 756 C C . LEU A 1 96 ? -13.630 8.454 -1.805 1.00 79.56 96 LEU A C 1
ATOM 758 O O . LEU A 1 96 ? -13.668 7.641 -2.726 1.00 79.56 96 LEU A O 1
ATOM 762 N N . HIS A 1 97 ? -13.750 9.764 -2.010 1.00 75.38 97 HIS A N 1
ATOM 763 C CA . HIS A 1 97 ? -13.941 10.318 -3.352 1.00 75.38 97 HIS A CA 1
ATOM 764 C C . HIS A 1 97 ? -12.614 10.529 -4.076 1.00 75.38 97 HIS A C 1
ATOM 766 O O . HIS A 1 97 ? -12.517 10.263 -5.266 1.00 75.38 97 HIS A O 1
ATOM 772 N N . HIS A 1 98 ? -11.600 11.029 -3.372 1.00 76.75 98 HIS A N 1
ATOM 773 C CA . HIS A 1 98 ? -10.248 11.234 -3.883 1.00 76.75 98 HIS A CA 1
ATOM 774 C C . HIS A 1 98 ? -9.262 11.316 -2.710 1.00 76.75 98 HIS A C 1
ATOM 776 O O . HIS A 1 98 ? -9.645 11.684 -1.597 1.00 76.75 98 HIS A O 1
ATOM 782 N N . PHE A 1 99 ? -7.984 11.026 -2.960 1.00 77.44 99 PHE A N 1
ATOM 783 C CA . PHE A 1 99 ? -6.900 11.511 -2.100 1.00 77.44 99 PHE A CA 1
ATOM 784 C C . PHE A 1 99 ? -6.084 12.571 -2.812 1.00 77.44 99 PHE A C 1
ATOM 786 O O . PHE A 1 99 ? -6.086 12.623 -4.040 1.00 77.44 99 PHE A O 1
ATOM 793 N N . ARG A 1 100 ? -5.318 13.345 -2.043 1.00 81.94 100 ARG A N 1
ATOM 794 C CA . ARG A 1 100 ? -4.250 14.205 -2.562 1.00 81.94 100 ARG A CA 1
ATOM 795 C C . ARG A 1 100 ? -2.899 13.606 -2.196 1.00 81.94 100 ARG A C 1
ATOM 797 O O . ARG A 1 100 ? -2.687 13.246 -1.040 1.00 81.94 100 ARG A O 1
ATOM 804 N N . CYS A 1 101 ? -1.985 13.496 -3.152 1.00 78.62 101 CYS A N 1
ATOM 805 C CA . CYS A 1 101 ? -0.610 13.081 -2.877 1.00 78.62 101 CYS A CA 1
ATOM 806 C C . CYS A 1 101 ? 0.393 13.970 -3.594 1.00 78.62 101 CYS A C 1
ATOM 808 O O . CYS A 1 101 ? 0.159 14.349 -4.737 1.00 78.62 101 CYS A O 1
ATOM 810 N N . CYS A 1 102 ? 1.538 14.216 -2.964 1.00 78.69 102 CYS A N 1
ATOM 811 C CA . CYS A 1 102 ? 2.727 14.646 -3.687 1.00 78.69 102 CYS A CA 1
ATOM 812 C C . CYS A 1 102 ? 3.278 13.424 -4.426 1.00 78.69 102 CYS A C 1
ATOM 814 O O . CYS A 1 102 ? 3.585 12.413 -3.791 1.00 78.69 102 CYS A O 1
ATOM 816 N N . CYS A 1 103 ? 3.377 13.496 -5.747 1.00 77.06 103 CYS A N 1
ATOM 817 C CA . CYS A 1 103 ? 3.846 12.393 -6.573 1.00 77.06 103 CYS A CA 1
ATOM 818 C C . CYS A 1 103 ? 4.963 12.827 -7.514 1.00 77.06 103 CYS A C 1
ATOM 820 O O . CYS A 1 103 ? 4.939 13.915 -8.079 1.00 77.06 103 CYS A O 1
ATOM 822 N N . ASP A 1 104 ? 5.922 11.933 -7.725 1.00 80.12 104 ASP A N 1
ATOM 823 C CA . ASP A 1 104 ? 6.930 12.088 -8.763 1.00 80.12 104 ASP A CA 1
ATOM 824 C C . ASP A 1 104 ? 6.468 11.452 -10.093 1.00 80.12 104 ASP A C 1
ATOM 826 O O . ASP A 1 104 ? 5.373 10.879 -10.230 1.00 80.12 104 ASP A O 1
ATOM 830 N N . ALA A 1 105 ? 7.339 11.521 -11.100 1.00 81.31 105 ALA A N 1
ATOM 831 C CA . ALA A 1 105 ? 7.098 10.900 -12.397 1.00 81.31 105 ALA A CA 1
ATOM 832 C C . ALA A 1 105 ? 6.949 9.369 -12.301 1.00 81.31 105 ALA A C 1
ATOM 834 O O . ALA A 1 105 ? 6.216 8.772 -13.093 1.00 81.31 105 ALA A O 1
ATOM 835 N N . ARG A 1 106 ? 7.621 8.713 -11.343 1.00 83.12 106 ARG A N 1
ATOM 836 C CA . ARG A 1 106 ? 7.566 7.255 -11.169 1.00 83.12 106 ARG A CA 1
ATOM 837 C C . ARG A 1 106 ? 6.185 6.824 -10.688 1.00 83.12 106 ARG A C 1
ATOM 839 O O . ARG A 1 106 ? 5.582 5.948 -11.307 1.00 83.12 106 ARG A O 1
ATOM 846 N N . PHE A 1 107 ? 5.669 7.449 -9.634 1.00 84.31 107 PHE A N 1
ATOM 847 C CA . PHE A 1 107 ? 4.327 7.185 -9.118 1.00 84.31 107 PHE A CA 1
ATOM 848 C C . PHE A 1 107 ? 3.267 7.439 -10.191 1.00 84.31 107 PHE A C 1
ATOM 850 O O . PHE A 1 107 ? 2.397 6.601 -10.431 1.00 84.31 107 PHE A O 1
ATOM 857 N N . THR A 1 108 ? 3.398 8.553 -10.913 1.00 85.00 108 THR A N 1
ATOM 858 C CA . THR A 1 108 ? 2.487 8.913 -12.005 1.00 85.00 108 THR A CA 1
ATOM 859 C C . THR A 1 108 ? 2.448 7.841 -13.098 1.00 85.00 108 THR A C 1
ATOM 861 O O . THR A 1 108 ? 1.367 7.432 -13.527 1.00 85.00 108 THR A O 1
ATOM 864 N N . ARG A 1 109 ? 3.607 7.312 -13.515 1.00 86.81 109 ARG A N 1
ATOM 865 C CA . ARG A 1 109 ? 3.679 6.217 -14.500 1.00 86.81 109 ARG A CA 1
ATOM 866 C C . ARG A 1 109 ? 2.999 4.941 -14.005 1.00 86.81 109 ARG A C 1
ATOM 868 O O . ARG A 1 109 ? 2.289 4.304 -14.783 1.00 86.81 109 ARG A O 1
ATOM 875 N N . LEU A 1 110 ? 3.176 4.579 -12.733 1.00 88.25 110 LEU A N 1
ATOM 876 C CA . LEU A 1 110 ? 2.519 3.406 -12.144 1.00 88.25 110 LEU A CA 1
ATOM 877 C C . LEU A 1 110 ? 0.993 3.560 -12.151 1.00 88.25 110 LEU A C 1
ATOM 879 O O . LEU A 1 110 ? 0.296 2.659 -12.623 1.00 88.25 110 LEU A O 1
ATOM 883 N N . CYS A 1 111 ? 0.483 4.722 -11.728 1.00 85.75 111 CYS A N 1
ATOM 884 C CA . CYS A 1 111 ? -0.942 5.053 -11.807 1.00 85.75 111 CYS A CA 1
ATOM 885 C C . CYS A 1 111 ? -1.483 4.860 -13.231 1.00 85.75 111 CYS A C 1
ATOM 887 O O . CYS A 1 111 ? -2.474 4.155 -13.432 1.00 85.75 111 CYS A O 1
ATOM 889 N N . ILE A 1 112 ? -0.804 5.436 -14.230 1.00 87.56 112 ILE A N 1
ATOM 890 C CA . ILE A 1 112 ? -1.211 5.352 -15.639 1.00 87.56 112 ILE A CA 1
ATOM 891 C C . ILE A 1 112 ? -1.203 3.903 -16.141 1.00 87.56 112 ILE A C 1
ATOM 893 O O . ILE A 1 112 ? -2.165 3.484 -16.791 1.00 87.56 112 ILE A O 1
ATOM 897 N N . GLY A 1 113 ? -0.164 3.123 -15.820 1.00 87.94 113 GLY A N 1
ATOM 898 C CA . GLY A 1 113 ? -0.035 1.721 -16.240 1.00 87.94 113 GLY A CA 1
ATOM 899 C C . GLY A 1 113 ? -1.142 0.813 -15.689 1.00 87.94 113 GLY A C 1
ATOM 900 O O . GLY A 1 113 ? -1.629 -0.098 -16.376 1.00 87.94 113 GLY A O 1
ATOM 901 N N . ILE A 1 114 ? -1.614 1.116 -14.478 1.00 87.62 114 ILE A N 1
ATOM 902 C CA . ILE A 1 114 ? -2.733 0.430 -13.813 1.00 87.62 114 ILE A CA 1
ATOM 903 C C . ILE A 1 114 ? -4.093 0.932 -14.333 1.00 87.62 114 ILE A C 1
ATOM 905 O O . ILE A 1 114 ? -5.133 0.351 -14.039 1.00 87.62 114 ILE A O 1
ATOM 909 N N . GLY A 1 115 ? -4.099 1.941 -15.206 1.00 85.38 115 GLY A N 1
ATOM 910 C CA . GLY A 1 115 ? -5.304 2.497 -15.821 1.00 85.38 115 GLY A CA 1
ATOM 911 C C . GLY A 1 115 ? -5.943 3.619 -15.009 1.00 85.38 115 GLY A C 1
ATOM 912 O O . GLY A 1 115 ? -6.996 4.116 -15.397 1.00 85.38 115 GLY A O 1
ATOM 913 N N . ALA A 1 116 ? -5.308 4.049 -13.919 1.00 84.69 116 ALA A N 1
ATOM 914 C CA . ALA A 1 116 ? -5.741 5.223 -13.188 1.00 84.69 116 ALA A CA 1
ATOM 915 C C . ALA A 1 116 ? -5.373 6.508 -13.955 1.00 84.69 116 ALA A C 1
ATOM 917 O O . ALA A 1 116 ? -4.499 6.523 -14.832 1.00 84.69 116 ALA A O 1
ATOM 918 N N . ARG A 1 117 ? -6.083 7.595 -13.654 1.00 81.81 117 ARG A N 1
ATOM 919 C CA . ARG A 1 117 ? -5.912 8.901 -14.302 1.00 81.81 117 ARG A CA 1
ATOM 920 C C . ARG A 1 117 ? -5.758 9.967 -13.218 1.00 81.81 117 ARG A C 1
ATOM 922 O O . ARG A 1 117 ? -6.765 10.516 -12.782 1.00 81.81 117 ARG A O 1
ATOM 929 N N . PRO A 1 118 ? -4.531 10.197 -12.717 1.00 81.81 118 PRO A N 1
ATOM 930 C CA . PRO A 1 118 ? -4.310 11.235 -11.724 1.00 81.81 118 PRO A CA 1
ATOM 931 C C . PRO A 1 118 ? -4.562 12.609 -12.352 1.00 81.81 118 PRO A C 1
ATOM 933 O O . PRO A 1 118 ? -4.029 12.909 -13.420 1.00 81.81 118 PRO A O 1
ATOM 936 N N . HIS A 1 119 ? -5.353 13.447 -11.687 1.00 83.81 119 HIS A N 1
ATOM 937 C CA . HIS A 1 119 ? -5.423 14.864 -12.031 1.00 83.81 119 HIS A CA 1
ATOM 938 C C . HIS A 1 119 ? -4.207 15.562 -11.421 1.00 83.81 119 HIS A C 1
ATOM 940 O O . HIS A 1 119 ? -4.151 15.730 -10.201 1.00 83.81 119 HIS A O 1
ATOM 946 N N . LEU A 1 120 ? -3.220 15.883 -12.261 1.00 79.62 120 LEU A N 1
ATOM 947 C CA . LEU A 1 120 ? -1.974 16.523 -11.847 1.00 79.62 120 LEU A CA 1
ATOM 948 C C . LEU A 1 120 ? -2.178 18.031 -11.714 1.00 79.62 120 LEU A C 1
ATOM 950 O O . LEU A 1 120 ? -2.619 18.696 -12.648 1.00 79.62 120 LEU A O 1
ATOM 954 N N . GLN A 1 121 ? -1.812 18.561 -10.557 1.00 75.25 121 GLN A N 1
ATOM 955 C CA . GLN A 1 121 ? -1.767 19.981 -10.268 1.00 75.25 121 GLN A CA 1
ATOM 956 C C . GLN A 1 121 ? -0.308 20.352 -9.997 1.00 75.25 121 GLN A C 1
ATOM 958 O O . GLN A 1 121 ? 0.264 19.962 -8.977 1.00 75.25 121 GLN A O 1
ATOM 963 N N . THR A 1 122 ? 0.300 21.095 -10.922 1.00 66.00 122 THR A N 1
ATOM 964 C CA . THR A 1 122 ? 1.658 21.624 -10.758 1.00 66.00 122 THR A CA 1
ATOM 965 C C . THR A 1 122 ? 1.654 22.709 -9.685 1.00 66.00 122 THR A C 1
ATOM 967 O O . THR A 1 122 ? 0.998 23.744 -9.845 1.00 66.00 122 THR A O 1
ATOM 970 N N . CYS A 1 123 ? 2.400 22.506 -8.602 1.00 54.97 123 CYS A N 1
ATOM 971 C CA . CYS A 1 123 ? 2.637 23.531 -7.590 1.00 54.97 123 CYS A CA 1
ATOM 972 C C . CYS A 1 123 ? 3.942 24.262 -7.930 1.00 54.97 123 CYS A C 1
ATOM 974 O O . CYS A 1 123 ? 4.999 23.641 -7.994 1.00 54.97 123 CYS A O 1
ATOM 976 N N . LYS A 1 124 ? 3.900 25.585 -8.152 1.00 45.81 124 LYS A N 1
ATOM 977 C CA . LYS A 1 124 ? 5.122 26.381 -8.381 1.00 45.81 124 LYS A CA 1
ATOM 978 C C . LYS A 1 124 ? 6.086 26.194 -7.197 1.00 45.81 124 LYS A C 1
ATOM 980 O O . LYS A 1 124 ? 5.799 26.670 -6.105 1.00 45.81 124 LYS A O 1
ATOM 985 N N . GLY A 1 125 ? 7.207 25.505 -7.427 1.00 52.03 125 GLY A N 1
ATOM 986 C CA . GLY A 1 125 ? 8.259 25.269 -6.430 1.00 52.03 125 GLY A CA 1
ATOM 987 C C . GLY A 1 125 ? 8.109 24.013 -5.556 1.00 52.03 125 GLY A C 1
ATOM 988 O O . GLY A 1 125 ? 8.893 23.860 -4.624 1.00 52.03 125 GLY A O 1
ATOM 989 N N . ALA A 1 126 ? 7.152 23.115 -5.827 1.00 51.69 126 ALA A N 1
ATOM 990 C CA . ALA A 1 126 ? 6.977 21.861 -5.082 1.00 51.69 126 ALA A CA 1
ATOM 991 C C . ALA A 1 126 ? 6.597 20.683 -5.999 1.00 51.69 126 ALA A C 1
ATOM 993 O O . ALA A 1 126 ? 6.256 20.873 -7.162 1.00 51.69 126 ALA A O 1
ATOM 994 N N . THR A 1 127 ? 6.662 19.462 -5.459 1.00 57.16 127 THR A N 1
ATOM 995 C CA . THR A 1 127 ? 6.235 18.216 -6.114 1.00 57.16 127 THR A CA 1
ATOM 996 C C . THR A 1 127 ? 4.809 18.329 -6.671 1.00 57.16 127 THR A C 1
ATOM 998 O O . THR A 1 127 ? 3.931 18.875 -5.999 1.00 57.16 127 THR A O 1
ATOM 1001 N N . ASP A 1 128 ? 4.562 17.777 -7.863 1.00 58.72 128 ASP A N 1
ATOM 1002 C CA . ASP A 1 128 ? 3.221 17.722 -8.454 1.00 58.72 128 ASP A CA 1
ATOM 1003 C C . ASP A 1 128 ? 2.238 17.044 -7.493 1.00 58.72 128 ASP A C 1
ATOM 1005 O O . ASP A 1 128 ? 2.523 15.985 -6.923 1.00 58.72 128 ASP A O 1
ATOM 1009 N N . THR A 1 129 ? 1.071 17.661 -7.297 1.00 59.94 129 THR A N 1
ATOM 1010 C CA . THR A 1 129 ? -0.005 17.058 -6.508 1.00 59.94 129 THR A CA 1
ATOM 1011 C C . THR A 1 129 ? -0.935 16.290 -7.435 1.00 59.94 129 THR A C 1
ATOM 1013 O O . THR A 1 129 ? -1.437 16.855 -8.400 1.00 59.94 129 THR A O 1
ATOM 1016 N N . ALA A 1 130 ? -1.217 15.023 -7.143 1.00 66.50 130 ALA A N 1
ATOM 1017 C CA . ALA A 1 130 ? -2.223 14.245 -7.859 1.00 66.50 130 ALA A CA 1
ATOM 1018 C C . ALA A 1 130 ? -3.485 14.062 -7.020 1.00 66.50 130 ALA A C 1
ATOM 1020 O O . ALA A 1 130 ? -3.405 13.744 -5.831 1.00 66.50 130 ALA A O 1
ATOM 1021 N N . SER A 1 131 ? -4.643 14.186 -7.673 1.00 63.75 131 SER A N 1
ATOM 1022 C CA . SER A 1 131 ? -5.897 13.616 -7.174 1.00 63.75 131 SER A CA 1
ATOM 1023 C C . SER A 1 131 ? -6.202 12.303 -7.890 1.00 63.75 131 SER A C 1
ATOM 1025 O O . SER A 1 131 ? -6.219 12.270 -9.122 1.00 63.75 131 SER A O 1
ATOM 1027 N N . LEU A 1 132 ? -6.420 11.222 -7.135 1.00 69.62 132 LEU A N 1
ATOM 1028 C CA . LEU A 1 132 ? -6.683 9.883 -7.674 1.00 69.62 132 LEU A CA 1
ATOM 1029 C C . LEU A 1 132 ? -8.053 9.367 -7.231 1.00 69.62 132 LEU A C 1
ATOM 1031 O O . LEU A 1 132 ? -8.364 9.404 -6.043 1.00 69.62 132 LEU A O 1
ATOM 1035 N N . VAL A 1 133 ? -8.817 8.821 -8.181 1.00 69.06 133 VAL A N 1
ATOM 1036 C CA . VAL A 1 133 ? -10.077 8.107 -7.928 1.00 69.06 133 VAL A CA 1
ATOM 1037 C C . VAL A 1 133 ? -9.964 6.692 -8.507 1.00 69.06 133 VAL A C 1
ATOM 1039 O O . VAL A 1 133 ? -10.114 6.507 -9.719 1.00 69.06 133 VAL A O 1
ATOM 1042 N N . PRO A 1 134 ? -9.645 5.673 -7.695 1.00 70.50 134 PRO A N 1
ATOM 1043 C CA . PRO A 1 134 ? -9.738 4.285 -8.114 1.00 70.50 134 PRO A CA 1
ATOM 1044 C C . PRO A 1 134 ? -11.214 3.924 -8.317 1.00 70.50 134 PRO A C 1
ATOM 1046 O O . PRO A 1 134 ? -12.019 4.034 -7.400 1.00 70.50 134 PRO A O 1
ATOM 1049 N N . ASN A 1 135 ? -11.572 3.482 -9.520 1.00 80.56 135 ASN A N 1
ATOM 1050 C CA . ASN A 1 135 ? -12.879 2.886 -9.804 1.00 80.56 135 ASN A CA 1
ATOM 1051 C C . ASN A 1 135 ? -12.760 1.354 -9.911 1.00 80.56 135 ASN A C 1
ATOM 1053 O O . ASN A 1 135 ? -11.657 0.801 -9.868 1.00 80.56 135 ASN A O 1
ATOM 1057 N N . ALA A 1 136 ? -13.889 0.661 -10.089 1.00 87.19 136 ALA A N 1
ATOM 1058 C CA . ALA A 1 136 ? -13.921 -0.798 -10.212 1.00 87.19 136 ALA A CA 1
ATOM 1059 C C . ALA A 1 136 ? -12.983 -1.336 -11.313 1.00 87.19 136 ALA A C 1
ATOM 1061 O O . ALA A 1 136 ? -12.318 -2.353 -11.118 1.00 87.19 136 ALA A O 1
ATOM 1062 N N . THR A 1 137 ? -12.848 -0.622 -12.435 1.00 89.25 137 THR A N 1
ATOM 1063 C CA . THR A 1 137 ? -11.940 -0.989 -13.533 1.00 89.25 137 THR A CA 1
ATOM 1064 C C . THR A 1 137 ? -10.473 -0.901 -13.112 1.00 89.25 137 THR A C 1
ATOM 1066 O O . THR A 1 137 ? -9.694 -1.815 -13.392 1.00 89.25 137 THR A O 1
ATOM 1069 N N . VAL A 1 138 ? -10.089 0.167 -12.406 1.00 89.56 138 VAL A N 1
ATOM 1070 C CA . VAL A 1 138 ? -8.736 0.331 -11.847 1.00 89.56 138 VAL A CA 1
ATOM 1071 C C . VAL A 1 138 ? -8.449 -0.769 -10.822 1.00 89.56 138 VAL A C 1
ATOM 1073 O O . VAL A 1 138 ? -7.397 -1.402 -10.900 1.00 89.56 138 VAL A O 1
ATOM 1076 N N . LYS A 1 139 ? -9.398 -1.062 -9.920 1.00 92.69 139 LYS A N 1
ATOM 1077 C CA . LYS A 1 139 ? -9.282 -2.128 -8.907 1.00 92.69 139 LYS A CA 1
ATOM 1078 C C . LYS A 1 139 ? -9.080 -3.502 -9.558 1.00 92.69 139 LYS A C 1
ATOM 1080 O O . LYS A 1 139 ? -8.133 -4.211 -9.223 1.00 92.69 139 LYS A O 1
ATOM 1085 N N . ALA A 1 140 ? -9.901 -3.850 -10.551 1.00 94.31 140 ALA A N 1
ATOM 1086 C CA . ALA A 1 140 ? -9.787 -5.112 -11.285 1.00 94.31 140 ALA A CA 1
ATOM 1087 C C . ALA A 1 140 ? -8.461 -5.227 -12.056 1.00 94.31 140 ALA A C 1
ATOM 1089 O O . ALA A 1 140 ? -7.817 -6.280 -12.059 1.00 94.31 140 ALA A O 1
ATOM 1090 N N . ARG A 1 141 ? -8.009 -4.137 -12.686 1.00 94.56 141 ARG A N 1
ATOM 1091 C CA . ARG A 1 141 ? -6.728 -4.113 -13.399 1.00 94.56 141 ARG A CA 1
ATOM 1092 C C . ARG A 1 141 ? -5.541 -4.239 -12.446 1.00 94.56 141 ARG A C 1
ATOM 1094 O O . ARG A 1 141 ? -4.617 -4.986 -12.764 1.00 94.56 141 ARG A O 1
ATOM 1101 N N . ALA A 1 142 ? -5.576 -3.564 -11.297 1.00 94.88 142 ALA A N 1
ATOM 1102 C CA . ALA A 1 142 ? -4.567 -3.692 -10.249 1.00 94.88 142 ALA A CA 1
ATOM 1103 C C . ALA A 1 142 ? -4.481 -5.136 -9.736 1.00 94.88 142 ALA A C 1
ATOM 1105 O O . ALA A 1 142 ? -3.388 -5.691 -9.686 1.00 94.88 142 ALA A O 1
ATOM 1106 N N . ALA A 1 143 ? -5.625 -5.779 -9.469 1.00 96.69 143 ALA A N 1
ATOM 1107 C CA . ALA A 1 143 ? -5.691 -7.186 -9.068 1.00 96.69 143 ALA A CA 1
ATOM 1108 C C . ALA A 1 143 ? -5.030 -8.117 -10.091 1.00 96.69 143 ALA A C 1
ATOM 1110 O O . ALA A 1 143 ? -4.144 -8.901 -9.747 1.00 96.69 143 ALA A O 1
ATOM 1111 N N . ARG A 1 144 ? -5.375 -7.956 -11.375 1.00 96.69 144 ARG A N 1
ATOM 1112 C CA . ARG A 1 144 ? -4.771 -8.729 -12.467 1.00 96.69 144 ARG A CA 1
ATOM 1113 C C . ARG A 1 144 ? -3.258 -8.525 -12.552 1.00 96.69 144 ARG A C 1
ATOM 1115 O O . ARG A 1 144 ? -2.523 -9.500 -12.673 1.00 96.69 144 ARG A O 1
ATOM 1122 N N . LEU A 1 145 ? -2.794 -7.275 -12.498 1.00 96.06 145 LEU A N 1
ATOM 1123 C CA . LEU A 1 145 ? -1.366 -6.950 -12.567 1.00 96.06 145 LEU A CA 1
ATOM 1124 C C . LEU A 1 145 ? -0.600 -7.460 -11.346 1.00 96.06 145 LEU A C 1
ATOM 1126 O O . LEU A 1 145 ? 0.540 -7.871 -11.500 1.00 96.06 145 LEU A O 1
ATOM 1130 N N . ALA A 1 146 ? -1.227 -7.481 -10.171 1.00 96.62 146 ALA A N 1
ATOM 1131 C CA . ALA A 1 146 ? -0.647 -8.014 -8.944 1.00 96.62 146 ALA A CA 1
ATOM 1132 C C . ALA A 1 146 ? -0.708 -9.548 -8.855 1.00 96.62 146 ALA A C 1
ATOM 1134 O O . ALA A 1 146 ? -0.143 -10.119 -7.927 1.00 96.62 146 ALA A O 1
ATOM 1135 N N . ARG A 1 147 ? -1.406 -10.216 -9.788 1.00 97.19 147 ARG A N 1
ATOM 1136 C CA . ARG A 1 147 ? -1.731 -11.654 -9.737 1.00 97.19 147 ARG A CA 1
ATOM 1137 C C . ARG A 1 147 ? -2.454 -12.046 -8.443 1.00 97.19 147 ARG A C 1
ATOM 1139 O O . ARG A 1 147 ? -2.201 -13.098 -7.863 1.00 97.19 147 ARG A O 1
ATOM 1146 N N . LEU A 1 148 ? -3.361 -11.181 -7.999 1.00 97.19 148 LEU A N 1
ATOM 1147 C CA . LEU A 1 148 ? -4.191 -11.372 -6.815 1.00 97.19 148 LEU A CA 1
ATOM 1148 C C . LEU A 1 148 ? -5.663 -11.397 -7.214 1.00 97.19 148 LEU A C 1
ATOM 1150 O O . LEU A 1 148 ? -6.080 -10.763 -8.182 1.00 97.19 148 LEU A O 1
ATOM 1154 N N . THR A 1 149 ? -6.469 -12.101 -6.433 1.00 97.56 149 THR A N 1
ATOM 1155 C CA . THR A 1 149 ? -7.926 -12.039 -6.548 1.00 97.56 149 THR A CA 1
ATOM 1156 C C . THR A 1 149 ? -8.477 -10.860 -5.747 1.00 97.56 149 THR A C 1
ATOM 1158 O O . THR A 1 149 ? -7.903 -10.443 -4.738 1.00 97.56 149 THR A O 1
ATOM 1161 N N . LEU A 1 150 ? -9.640 -10.347 -6.156 1.00 96.00 150 LEU A N 1
ATOM 1162 C CA . LEU A 1 150 ? -10.370 -9.353 -5.362 1.00 96.00 150 LEU A CA 1
ATOM 1163 C C . LEU A 1 150 ? -10.767 -9.913 -3.986 1.00 96.00 150 LEU A C 1
ATOM 1165 O O . LEU A 1 150 ? -10.714 -9.187 -3.000 1.00 96.00 150 LEU A O 1
ATOM 1169 N N . GLY A 1 151 ? -11.075 -11.213 -3.901 1.00 96.44 151 GLY A N 1
ATOM 1170 C CA . GLY A 1 151 ? -11.372 -11.891 -2.636 1.00 96.44 151 GLY A CA 1
ATOM 1171 C C . GLY A 1 151 ? -10.191 -11.897 -1.660 1.00 96.44 151 GLY A C 1
ATOM 1172 O O . GLY A 1 151 ? -10.380 -11.656 -0.473 1.00 96.44 151 GLY A O 1
ATOM 1173 N N . GLN A 1 152 ? -8.957 -12.087 -2.145 1.00 96.94 152 GLN A N 1
ATOM 1174 C CA . GLN A 1 152 ? -7.757 -11.985 -1.301 1.00 96.94 152 GLN A CA 1
ATOM 1175 C C . GLN A 1 152 ? -7.558 -10.569 -0.749 1.00 96.94 152 GLN A C 1
ATOM 1177 O O . GLN A 1 152 ? -7.250 -10.416 0.432 1.00 96.94 152 GLN A O 1
ATOM 1182 N N . SER A 1 153 ? -7.755 -9.544 -1.589 1.00 96.25 153 SER A N 1
ATOM 1183 C CA . SER A 1 153 ? -7.725 -8.136 -1.162 1.00 96.25 153 SER A CA 1
ATOM 1184 C C . SER A 1 153 ? -8.756 -7.870 -0.063 1.00 96.25 153 SER A C 1
ATOM 1186 O O . SER A 1 153 ? -8.400 -7.406 1.021 1.00 96.25 153 SER A O 1
ATOM 1188 N N . ALA A 1 154 ? -10.012 -8.257 -0.312 1.00 94.38 154 ALA A N 1
ATOM 1189 C CA . ALA A 1 154 ? -11.119 -8.108 0.626 1.00 94.38 154 ALA A CA 1
ATOM 1190 C C . ALA A 1 154 ? -10.842 -8.798 1.970 1.00 94.38 154 ALA A C 1
ATOM 1192 O O . ALA A 1 154 ? -10.958 -8.168 3.017 1.00 94.38 154 ALA A O 1
ATOM 1193 N N . MET A 1 155 ? -10.385 -10.050 1.944 1.00 95.88 155 MET A N 1
ATOM 1194 C CA . MET A 1 155 ? -10.048 -10.816 3.145 1.00 95.88 155 MET A CA 1
ATOM 1195 C C . MET A 1 155 ? -8.957 -10.128 3.984 1.00 95.88 155 MET A C 1
ATOM 1197 O O . MET A 1 155 ? -9.055 -10.069 5.211 1.00 95.88 155 MET A O 1
ATOM 1201 N N . TRP A 1 156 ? -7.897 -9.601 3.357 1.00 96.50 156 TRP A N 1
ATOM 1202 C CA . TRP A 1 156 ? -6.847 -8.891 4.097 1.00 96.50 156 TRP A CA 1
ATOM 1203 C C . TRP A 1 156 ? -7.335 -7.579 4.705 1.00 96.50 156 TRP A C 1
ATOM 1205 O O . TRP A 1 156 ? -6.890 -7.235 5.802 1.00 96.50 156 TRP A O 1
ATOM 1215 N N . PHE A 1 157 ? -8.237 -6.878 4.018 1.00 94.00 157 PHE A N 1
ATOM 1216 C CA . PHE A 1 157 ? -8.877 -5.677 4.541 1.00 94.00 157 PHE A CA 1
ATOM 1217 C C . PHE A 1 157 ? -9.781 -6.002 5.734 1.00 94.00 157 PHE A C 1
ATOM 1219 O O . PHE A 1 157 ? -9.630 -5.411 6.797 1.00 94.00 157 PHE A O 1
ATOM 1226 N N . GLU A 1 158 ? -10.665 -6.990 5.604 1.00 92.38 158 GLU A N 1
ATOM 1227 C CA . GLU A 1 158 ? -11.596 -7.410 6.661 1.00 92.38 158 GLU A CA 1
ATOM 1228 C C . GLU A 1 158 ? -10.872 -7.888 7.919 1.00 92.38 158 GLU A C 1
ATOM 1230 O O . GLU A 1 158 ? -11.287 -7.575 9.032 1.00 92.38 158 GLU A O 1
ATOM 1235 N N . ARG A 1 159 ? -9.734 -8.572 7.759 1.00 91.94 159 ARG A N 1
ATOM 1236 C CA . ARG A 1 159 ? -8.875 -8.952 8.886 1.00 91.94 159 ARG A CA 1
ATOM 1237 C C . ARG A 1 159 ? -8.326 -7.740 9.645 1.00 91.94 159 ARG A C 1
ATOM 1239 O O . ARG A 1 159 ? -8.124 -7.82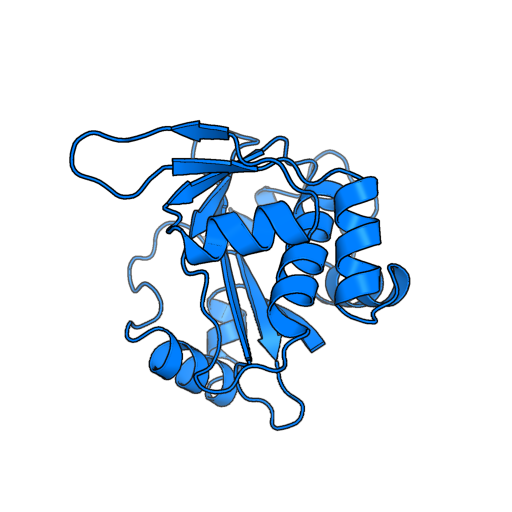9 10.851 1.00 91.94 159 ARG A O 1
ATOM 1246 N N . ALA A 1 160 ? -8.029 -6.645 8.949 1.00 90.31 160 ALA A N 1
ATOM 1247 C CA . ALA A 1 160 ? -7.533 -5.424 9.579 1.00 90.31 160 ALA A CA 1
ATOM 1248 C C . ALA A 1 160 ? -8.661 -4.560 10.164 1.00 90.31 160 ALA A C 1
ATOM 1250 O O . ALA A 1 160 ? -8.444 -3.870 11.156 1.00 90.31 160 ALA A O 1
ATOM 1251 N N . PHE A 1 161 ? -9.858 -4.638 9.578 1.00 87.19 161 PHE A N 1
ATOM 1252 C CA . PHE A 1 161 ? -11.040 -3.862 9.954 1.00 87.19 161 PHE A CA 1
ATOM 1253 C C . PHE A 1 161 ? -12.247 -4.770 10.239 1.00 87.19 161 PHE A C 1
ATOM 1255 O O . PHE A 1 161 ? -13.241 -4.737 9.500 1.00 87.19 161 PHE A O 1
ATOM 1262 N N . PRO A 1 162 ? -12.195 -5.595 11.300 1.00 80.50 162 PRO A N 1
ATOM 1263 C CA . PRO A 1 162 ? -13.290 -6.497 11.629 1.00 80.50 162 PRO A CA 1
ATOM 1264 C C . PRO A 1 162 ? -14.576 -5.707 11.914 1.00 80.50 162 PRO A C 1
ATOM 1266 O O . PRO A 1 162 ? -14.578 -4.736 12.668 1.00 80.50 162 PRO A O 1
ATOM 1269 N N . GLY A 1 163 ? -15.690 -6.112 11.297 1.00 70.06 163 GLY A N 1
ATOM 1270 C CA . GLY A 1 163 ? -17.002 -5.480 11.503 1.00 70.06 163 GLY A CA 1
ATOM 1271 C C . GLY A 1 163 ? -17.243 -4.179 10.725 1.00 70.06 163 GLY A C 1
ATOM 1272 O O . GLY A 1 163 ? -18.283 -3.546 10.909 1.00 70.06 163 GLY A O 1
ATOM 1273 N N . CYS A 1 164 ? -16.330 -3.794 9.828 1.00 63.00 164 CYS A N 1
ATOM 1274 C CA . CYS A 1 164 ? -16.469 -2.635 8.938 1.00 63.00 164 CYS A CA 1
ATOM 1275 C C . CYS A 1 164 ? -17.466 -2.864 7.776 1.00 63.00 164 CYS A C 1
ATOM 1277 O O . CYS A 1 164 ? -17.650 -1.998 6.924 1.00 63.00 164 CYS A O 1
ATOM 1279 N N . SER A 1 165 ? -18.125 -4.026 7.738 1.00 49.97 165 SER A N 1
ATOM 1280 C CA . SER A 1 165 ? -18.820 -4.542 6.559 1.00 49.97 165 SER A CA 1
ATOM 1281 C C . SER A 1 165 ? -20.140 -3.856 6.188 1.00 49.97 165 SER A C 1
ATOM 1283 O O . SER A 1 165 ? -20.568 -4.076 5.069 1.00 49.97 165 SER A O 1
ATOM 1285 N N . ASP A 1 166 ? -20.784 -3.040 7.040 1.00 48.47 166 ASP A N 1
ATOM 1286 C CA . ASP A 1 166 ? -22.114 -2.485 6.681 1.00 48.47 166 ASP A CA 1
ATOM 1287 C C . ASP A 1 166 ? -22.624 -1.261 7.478 1.00 48.47 166 ASP A C 1
ATOM 1289 O O . ASP A 1 166 ? -23.767 -0.829 7.308 1.00 48.47 166 ASP A O 1
ATOM 1293 N N . ARG A 1 167 ? -21.824 -0.637 8.355 1.00 40.94 167 ARG A N 1
ATOM 1294 C CA . ARG A 1 167 ? -22.307 0.505 9.162 1.00 40.94 167 ARG A CA 1
ATOM 1295 C C . ARG A 1 167 ? -21.927 1.854 8.556 1.00 40.94 167 ARG A C 1
ATOM 1297 O O . ARG A 1 167 ? -20.778 2.276 8.629 1.00 40.94 167 ARG A O 1
ATOM 1304 N N . LYS A 1 168 ? -22.944 2.549 8.032 1.00 42.91 168 LYS A N 1
ATOM 1305 C CA . LYS A 1 168 ? -22.900 3.879 7.391 1.00 42.91 168 LYS A CA 1
ATOM 1306 C C . LYS A 1 168 ? -22.295 5.017 8.235 1.00 42.91 168 LYS A C 1
ATOM 1308 O O . LYS A 1 168 ? -2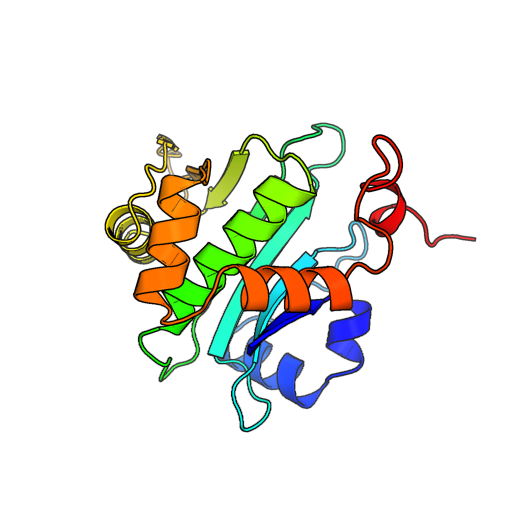2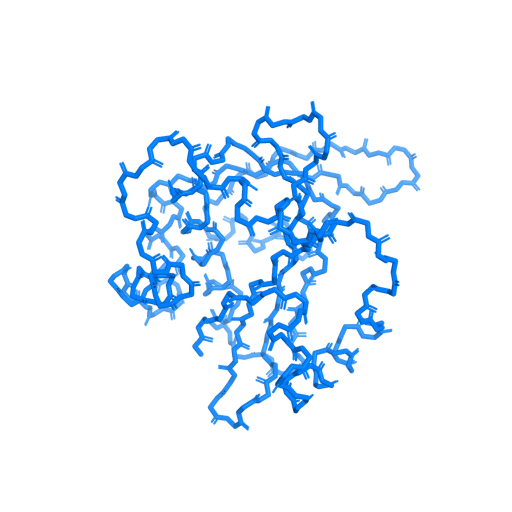.109 6.095 7.688 1.00 42.91 168 LYS A O 1
ATOM 1313 N N . GLU A 1 169 ? -21.980 4.820 9.518 1.00 38.75 169 GLU A N 1
ATOM 1314 C CA . GLU A 1 169 ? -21.788 5.956 10.436 1.00 38.75 169 GLU A CA 1
ATOM 1315 C C . GLU A 1 169 ? -20.614 5.837 11.428 1.00 38.75 169 GLU A C 1
ATOM 1317 O O . GLU A 1 169 ? -20.434 6.707 12.271 1.00 38.75 169 GLU A O 1
ATOM 1322 N N . THR A 1 170 ? -19.764 4.803 11.348 1.00 42.62 170 THR A N 1
ATOM 1323 C CA . THR A 1 170 ? -18.745 4.566 12.406 1.00 42.62 170 THR A CA 1
ATOM 1324 C C . THR A 1 170 ? -17.283 4.620 11.941 1.00 42.62 170 THR A C 1
ATOM 1326 O O . THR A 1 170 ? -16.374 4.584 12.765 1.00 42.62 170 THR A O 1
ATOM 1329 N N . GLN A 1 171 ? -17.003 4.747 10.644 1.00 50.12 171 GLN A N 1
ATOM 1330 C CA . GLN A 1 171 ? -15.668 4.410 10.120 1.00 50.12 171 GLN A CA 1
ATOM 1331 C C . GLN A 1 171 ? -14.558 5.437 10.409 1.00 50.12 171 GLN A C 1
ATOM 1333 O O . GLN A 1 171 ? -13.390 5.067 10.442 1.00 50.12 171 GLN A O 1
ATOM 1338 N N . ILE A 1 172 ? -14.892 6.700 10.688 1.00 47.56 172 ILE A N 1
ATOM 1339 C CA . ILE A 1 172 ? -13.884 7.732 11.006 1.00 47.56 172 ILE A CA 1
ATOM 1340 C C . ILE A 1 172 ? -13.600 7.771 12.515 1.00 47.56 172 ILE A C 1
ATOM 1342 O O . ILE A 1 172 ? -12.476 8.032 12.931 1.00 47.56 172 ILE A O 1
ATOM 1346 N N . HIS A 1 173 ? -14.578 7.384 13.341 1.00 44.53 173 HIS A N 1
ATOM 1347 C CA . HIS A 1 173 ? -14.427 7.317 14.796 1.00 44.53 173 HIS A CA 1
ATOM 1348 C C . HIS A 1 173 ? -13.470 6.215 15.277 1.00 44.53 173 HIS A C 1
ATOM 1350 O O . HIS A 1 173 ? -12.956 6.322 16.389 1.00 44.53 173 HIS A O 1
ATOM 1356 N N . MET A 1 174 ? -13.185 5.197 14.452 1.00 48.56 174 MET A N 1
ATOM 1357 C CA . MET A 1 174 ? -12.169 4.180 14.764 1.00 48.56 174 MET A CA 1
ATOM 1358 C C . MET A 1 174 ? -10.739 4.742 14.768 1.00 48.56 174 MET A C 1
ATOM 1360 O O . MET A 1 174 ? -9.896 4.201 15.472 1.00 48.56 174 MET A O 1
ATOM 1364 N N . PHE A 1 175 ? -10.484 5.838 14.043 1.00 46.69 175 PHE A N 1
ATOM 1365 C CA . PHE A 1 175 ? -9.170 6.494 13.976 1.00 46.69 175 PHE A CA 1
ATOM 1366 C C . PHE A 1 175 ? -9.102 7.802 14.784 1.00 46.69 175 PHE A C 1
ATOM 1368 O O . PHE A 1 175 ? -8.024 8.359 14.965 1.00 46.69 175 PHE A O 1
ATOM 1375 N N . THR A 1 176 ? -10.238 8.309 15.289 1.00 41.25 176 THR A N 1
ATOM 1376 C CA . THR A 1 176 ? -10.303 9.572 16.054 1.00 41.25 176 THR A CA 1
ATOM 1377 C C . THR A 1 176 ? -10.618 9.405 17.544 1.00 41.25 176 THR A C 1
ATOM 1379 O O . THR A 1 176 ? -10.700 10.407 18.254 1.00 41.25 176 THR A O 1
ATOM 1382 N N . LYS A 1 177 ? -10.782 8.178 18.066 1.00 37.19 177 LYS A N 1
ATOM 1383 C CA . LYS A 1 177 ? -10.959 7.937 19.511 1.00 37.19 177 LYS A CA 1
ATOM 1384 C C . LYS A 1 177 ? -10.074 6.811 20.049 1.00 37.19 177 LYS A C 1
ATOM 1386 O O . LYS A 1 177 ? -10.517 5.678 20.190 1.00 37.19 177 LYS A O 1
ATOM 1391 N N . GLN A 1 178 ? -8.888 7.195 20.510 1.00 37.41 178 GLN A N 1
ATOM 1392 C CA . GLN A 1 178 ? -8.423 6.825 21.849 1.00 37.41 178 GLN A CA 1
ATOM 1393 C C . GLN A 1 178 ? -7.773 8.048 22.505 1.00 37.41 178 GLN A C 1
ATOM 1395 O O . GLN A 1 178 ? -6.576 8.289 22.390 1.00 37.41 178 GLN A O 1
ATOM 1400 N N . ARG A 1 179 ? -8.582 8.840 23.205 1.00 29.03 179 ARG A N 1
ATOM 1401 C CA . ARG A 1 179 ? -8.118 9.536 24.406 1.00 29.03 179 ARG A CA 1
ATOM 1402 C C . ARG A 1 179 ? -9.116 9.202 25.517 1.00 29.03 179 ARG A C 1
ATOM 1404 O O . ARG A 1 179 ? -10.312 9.194 25.205 1.00 29.03 179 ARG A O 1
ATOM 1411 N N . PRO A 1 180 ? -8.661 8.859 26.734 1.00 35.59 180 PRO A N 1
ATOM 1412 C CA . PRO A 1 180 ? -9.525 8.941 27.905 1.00 35.59 180 PRO A CA 1
ATOM 1413 C C . PRO A 1 180 ? -10.049 10.372 28.088 1.00 35.59 180 PRO A C 1
ATOM 1415 O O . PRO A 1 180 ? -9.355 11.322 27.646 1.00 35.59 180 PRO A O 1
#

InterPro domains:
  IPR016181 Acyl-CoA N-acyltransferase [SSF55729] (33-116)